Protein AF-A0A2Z5BLQ4-F1 (afdb_monomer_lite)

Radius of gyration: 24.86 Å; chains: 1; bounding box: 67×36×62 Å

Sequence (175 aa):
MSEFIASNGVPVIPDRHGGYQFVREPFQFGNLTGITADAAEALRQFFQKEEDDRLGRWRWPANPDYVVYALGAERDGWRVVNEATGNHHFYAFRTHAMVGSSQYAAAARAFFGAHPEPKPWHSAKPGEGWLLTIDGEERVAVRGAVEDFVHEKGVTPWSSPTITSGRRIWPEVAS

Foldseek 3Di:
DDWDQDPVRFIFDQDPDPQWGWGDGPDDDDDTPTDGPVRVVVVVVVVVVVVCVVQCWDAQPVDRQWIKHQPPPVAAWIWIARNVVRDIDIDNDLVVLVPDPDPNSVSSVSVCVVPPDQAPCNPPDAQWWKFWQFQNDTWIWGHHPPQWTQTPVGIDHVPDPRTDHMDTPPVPPDD

Structure (mmCIF, N/CA/C/O backbone):
data_AF-A0A2Z5BLQ4-F1
#
_entry.id   AF-A0A2Z5BLQ4-F1
#
loop_
_atom_site.group_PDB
_atom_site.id
_atom_site.type_symbol
_atom_site.label_atom_id
_atom_site.label_alt_id
_atom_site.label_comp_id
_atom_site.label_asym_id
_atom_site.label_entity_id
_atom_site.label_seq_id
_atom_site.pdbx_PDB_ins_code
_atom_site.Cartn_x
_atom_site.Cartn_y
_atom_site.Cartn_z
_atom_site.occupancy
_atom_site.B_iso_or_equiv
_atom_site.auth_seq_id
_atom_site.auth_comp_id
_atom_site.auth_asym_id
_atom_site.auth_atom_id
_atom_site.pdbx_PDB_model_num
ATOM 1 N N . MET A 1 1 ? -19.801 0.060 29.292 1.00 53.50 1 MET A N 1
ATOM 2 C CA . MET A 1 1 ? -19.416 1.052 28.268 1.00 53.50 1 MET A CA 1
ATOM 3 C C . MET A 1 1 ? -19.742 2.402 28.878 1.00 53.50 1 MET A C 1
ATOM 5 O O . MET A 1 1 ? -20.878 2.574 29.298 1.00 53.50 1 MET A O 1
ATOM 9 N N . SER A 1 2 ? -18.735 3.238 29.103 1.00 55.53 2 SER A N 1
ATOM 10 C CA . SER A 1 2 ? -18.850 4.503 29.836 1.00 55.53 2 SER A CA 1
ATOM 11 C C . SER A 1 2 ? -19.423 5.610 28.953 1.00 55.53 2 SER A C 1
ATOM 13 O O . SER A 1 2 ? -19.229 5.590 27.740 1.00 55.53 2 SER A O 1
ATOM 15 N N . GLU A 1 3 ? -20.108 6.566 29.573 1.00 70.06 3 GLU A N 1
ATOM 16 C CA . GLU A 1 3 ? -20.463 7.848 28.962 1.00 70.06 3 GLU A CA 1
ATOM 17 C C . GLU A 1 3 ? -19.193 8.526 28.413 1.00 70.06 3 GLU A C 1
ATOM 19 O O . GLU A 1 3 ? -18.163 8.562 29.092 1.00 70.06 3 GLU A O 1
ATOM 24 N N . PHE A 1 4 ? -19.238 8.993 27.164 1.00 80.12 4 PHE A N 1
ATOM 25 C CA . PHE A 1 4 ? -18.121 9.663 26.491 1.00 80.12 4 PHE A CA 1
ATOM 26 C C . PHE A 1 4 ? -18.557 11.065 26.084 1.00 80.12 4 PHE A C 1
ATOM 28 O O . PHE A 1 4 ? -19.591 11.216 25.446 1.00 80.12 4 PHE A O 1
ATOM 35 N N . ILE A 1 5 ? -17.775 12.088 26.418 1.00 80.50 5 ILE A N 1
ATOM 36 C CA . ILE A 1 5 ? -18.007 13.452 25.934 1.00 80.50 5 ILE A CA 1
ATOM 37 C C . ILE A 1 5 ? -16.995 13.711 24.822 1.00 80.50 5 ILE A C 1
ATOM 39 O O . ILE A 1 5 ? -15.786 13.678 25.060 1.00 80.50 5 ILE A O 1
ATOM 43 N N . ALA A 1 6 ? -17.488 13.941 23.607 1.00 78.31 6 ALA A N 1
ATOM 44 C CA . ALA A 1 6 ? -16.650 14.297 22.471 1.00 78.31 6 ALA A CA 1
ATOM 45 C C . ALA A 1 6 ? -15.967 15.658 22.698 1.00 78.31 6 ALA A C 1
ATOM 47 O O . ALA A 1 6 ? -16.428 16.484 23.485 1.00 78.31 6 ALA A O 1
ATOM 48 N N . SER A 1 7 ? -14.869 15.925 21.987 1.00 82.62 7 SER A N 1
ATOM 49 C CA . SER A 1 7 ? -14.080 17.162 22.139 1.00 82.62 7 SER A CA 1
ATOM 50 C C . SER A 1 7 ? -14.866 18.447 21.847 1.00 82.62 7 SER A C 1
ATOM 52 O O . SER A 1 7 ? -14.497 19.514 22.328 1.00 82.62 7 SER A O 1
ATOM 54 N N . ASN A 1 8 ? -15.967 18.351 21.100 1.00 79.31 8 ASN A N 1
ATOM 55 C CA . ASN A 1 8 ? -16.914 19.438 20.846 1.00 79.31 8 ASN A CA 1
ATOM 56 C C . ASN A 1 8 ? -18.001 19.579 21.936 1.00 79.31 8 ASN A C 1
ATOM 58 O O . ASN A 1 8 ? -18.959 20.323 21.746 1.00 79.31 8 ASN A O 1
ATOM 62 N N . GLY A 1 9 ? -17.878 18.864 23.059 1.00 76.81 9 GLY A N 1
ATOM 63 C CA . GLY A 1 9 ? -18.805 18.918 24.191 1.00 76.81 9 GLY A CA 1
ATOM 64 C C . GLY A 1 9 ? -20.074 18.077 24.028 1.00 76.81 9 GLY A C 1
ATOM 65 O O . GLY A 1 9 ? -20.939 18.129 24.900 1.00 76.81 9 GLY A O 1
ATOM 66 N N . VAL A 1 10 ? -20.206 17.302 22.944 1.00 74.94 10 VAL A N 1
ATOM 67 C CA . VAL A 1 10 ? -21.389 16.464 22.699 1.00 74.94 10 VAL A CA 1
ATOM 68 C C . VAL A 1 10 ? -21.280 15.150 23.484 1.00 74.94 10 VAL A C 1
ATOM 70 O O . VAL A 1 10 ? -20.323 14.397 23.273 1.00 74.94 10 VAL A O 1
ATOM 73 N N . PRO A 1 11 ? -22.239 14.832 24.373 1.00 70.81 11 PRO A N 1
ATOM 74 C CA . PRO A 1 11 ? -22.256 13.559 25.075 1.00 70.81 11 PRO A CA 1
ATOM 75 C C . PRO A 1 11 ? -22.740 12.431 24.150 1.00 70.81 11 PRO A C 1
ATOM 77 O O . PRO A 1 11 ? -23.795 12.501 23.519 1.00 70.81 11 PRO A O 1
ATOM 80 N N . VAL A 1 12 ? -21.969 11.352 24.107 1.00 71.44 12 VAL A N 1
ATOM 81 C CA . VAL A 1 12 ? -22.297 10.090 23.450 1.00 71.44 12 VAL A CA 1
ATOM 82 C C . VAL A 1 12 ? -22.701 9.103 24.536 1.00 71.44 12 VAL A C 1
ATOM 84 O O . VAL A 1 12 ? -21.868 8.596 25.294 1.00 71.44 12 VAL A O 1
ATOM 87 N N . ILE A 1 13 ? -24.005 8.848 24.616 1.00 69.25 13 ILE A N 1
ATOM 88 C CA . ILE A 1 13 ? -24.597 7.930 25.585 1.00 69.25 13 ILE A CA 1
ATOM 89 C C . ILE A 1 13 ? -25.011 6.675 24.817 1.00 69.25 13 ILE A C 1
ATOM 91 O O . ILE A 1 13 ? -25.955 6.732 24.028 1.00 69.25 13 ILE A O 1
ATOM 95 N N . PRO A 1 14 ? -24.326 5.535 25.007 1.00 63.44 14 PRO A N 1
ATOM 96 C CA . PRO A 1 14 ? -24.717 4.299 24.353 1.00 63.44 14 PRO A CA 1
ATOM 97 C C . PRO A 1 14 ? -26.015 3.782 24.981 1.00 63.44 14 PRO A C 1
ATOM 99 O O . PRO A 1 14 ? -25.986 3.058 25.974 1.00 63.44 14 PRO A O 1
ATOM 102 N N . ASP A 1 15 ? -27.156 4.145 24.403 1.00 64.19 15 ASP A N 1
ATOM 103 C CA . ASP A 1 15 ? -28.439 3.533 24.736 1.00 64.19 15 ASP A CA 1
ATOM 104 C C . ASP A 1 15 ? -28.655 2.298 23.851 1.00 64.19 15 ASP A C 1
ATOM 106 O O . ASP A 1 15 ? -28.540 2.360 22.628 1.00 64.19 15 ASP A O 1
ATOM 110 N N . ARG A 1 16 ? -28.904 1.144 24.475 1.00 57.66 16 ARG A N 1
ATOM 111 C CA . ARG A 1 16 ? -29.142 -0.129 23.786 1.00 57.66 16 ARG A 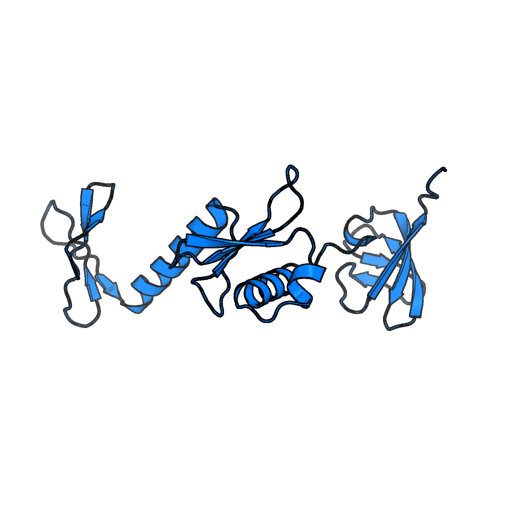CA 1
ATOM 112 C C . ARG A 1 16 ? -30.639 -0.398 23.734 1.00 57.66 16 ARG A C 1
ATOM 114 O O . ARG A 1 16 ? -31.124 -1.337 24.361 1.00 57.66 16 ARG A O 1
ATOM 121 N N . HIS A 1 17 ? -31.357 0.368 22.924 1.00 56.59 17 HIS A N 1
ATOM 122 C CA . HIS A 1 17 ? -32.723 0.024 22.542 1.00 56.59 17 HIS A CA 1
ATOM 123 C C . HIS A 1 17 ? -32.775 -0.378 21.063 1.00 56.59 17 HIS A C 1
ATOM 125 O O . HIS A 1 17 ? -32.542 0.424 20.166 1.00 56.59 17 HIS A O 1
ATOM 131 N N . GLY A 1 18 ? -33.057 -1.661 20.804 1.00 56.62 18 GLY A N 1
ATOM 132 C CA . GLY A 1 18 ? -33.417 -2.153 19.467 1.00 56.62 18 GLY A CA 1
ATOM 133 C C . GLY A 1 18 ? -32.310 -2.173 18.402 1.00 56.62 18 GLY A C 1
ATOM 134 O O . GLY A 1 18 ? -32.637 -2.275 17.228 1.00 56.62 18 GLY A O 1
ATOM 135 N N . GLY A 1 19 ? -31.025 -2.088 18.772 1.00 59.72 19 GLY A N 1
ATOM 136 C CA . GLY A 1 19 ? -29.900 -2.147 17.817 1.00 59.72 19 GLY A CA 1
ATOM 137 C C . GLY A 1 19 ? -29.434 -0.793 17.264 1.00 59.72 19 GLY A C 1
ATOM 138 O O . GLY A 1 19 ? -28.572 -0.756 16.384 1.00 59.72 19 GLY A O 1
ATOM 139 N N . TYR A 1 20 ? -29.961 0.309 17.798 1.00 54.06 20 TYR A N 1
ATOM 140 C CA . TYR A 1 20 ? -29.550 1.671 17.460 1.00 54.06 20 TYR A CA 1
ATOM 141 C C . TYR A 1 20 ? -28.583 2.230 18.503 1.00 54.06 20 TYR A C 1
ATOM 143 O O . TYR A 1 20 ? -28.653 1.867 19.676 1.00 54.06 20 TYR A O 1
ATOM 151 N N . GLN A 1 21 ? -27.685 3.115 18.072 1.00 61.78 21 GLN A N 1
ATOM 152 C CA . GLN A 1 21 ? -26.933 4.002 18.958 1.00 61.78 21 GLN A CA 1
ATOM 153 C C . GLN A 1 21 ? -27.476 5.418 18.788 1.00 61.78 21 GLN A C 1
ATOM 155 O O . GLN A 1 21 ? -27.675 5.880 17.662 1.00 61.78 21 GLN A O 1
ATOM 160 N N . PHE A 1 22 ? -27.717 6.096 19.905 1.00 62.38 22 PHE A N 1
ATOM 161 C CA . PHE A 1 22 ? -28.269 7.443 19.924 1.00 62.38 22 PHE A CA 1
ATOM 162 C C . PHE A 1 22 ? -27.204 8.440 20.372 1.00 62.38 22 PHE A C 1
ATOM 164 O O . PHE A 1 22 ? -26.504 8.221 21.359 1.00 62.38 22 PHE A O 1
ATOM 171 N N . VAL A 1 23 ? -27.106 9.560 19.660 1.00 60.78 23 VAL A N 1
ATOM 172 C CA . VAL A 1 23 ? -26.379 10.742 20.131 1.00 60.78 23 VAL A CA 1
ATOM 173 C C . VAL A 1 23 ? -27.422 11.710 20.666 1.00 60.78 23 VAL A C 1
ATOM 175 O O . VAL A 1 23 ? -28.374 12.049 19.963 1.00 60.78 23 VAL A O 1
ATOM 178 N N . ARG A 1 24 ? -27.286 12.112 21.931 1.00 59.47 24 ARG A N 1
ATOM 179 C CA . ARG A 1 24 ? -28.234 13.024 22.570 1.00 59.47 24 ARG A CA 1
ATOM 180 C C . ARG A 1 24 ? -27.640 14.423 22.570 1.00 59.47 24 ARG A C 1
ATOM 182 O O . ARG A 1 24 ? -26.706 14.696 23.317 1.00 59.47 24 ARG A O 1
ATOM 189 N N . GLU A 1 25 ? -28.192 15.316 21.758 1.00 57.41 25 GLU A N 1
ATOM 190 C CA . GLU A 1 25 ? -27.831 16.728 21.849 1.00 57.41 25 GLU A CA 1
ATOM 191 C C . GLU A 1 25 ? -28.412 17.344 23.139 1.00 57.41 25 GLU A C 1
ATOM 193 O O . GLU A 1 25 ? -29.555 17.054 23.508 1.00 57.41 25 GLU A O 1
ATOM 198 N N . PRO A 1 26 ? -27.638 18.171 23.866 1.00 54.69 26 PRO A N 1
ATOM 199 C CA . PRO A 1 26 ? -28.039 18.679 25.177 1.00 54.69 26 PRO A CA 1
ATOM 200 C C . PRO A 1 26 ? -29.129 19.762 25.138 1.00 54.69 26 PRO A C 1
ATOM 202 O O . PRO A 1 26 ? -29.639 20.130 26.195 1.00 54.69 26 PRO A O 1
ATOM 205 N N . PHE A 1 27 ? -29.531 20.262 23.965 1.00 50.81 27 PHE A N 1
ATOM 206 C CA . PHE A 1 27 ? -30.506 21.347 23.866 1.00 50.81 27 PHE A CA 1
ATOM 207 C C . PHE A 1 27 ? -31.663 21.021 22.917 1.00 50.81 27 PHE A C 1
ATOM 209 O O . PHE A 1 27 ? -31.471 20.776 21.737 1.00 50.81 27 PHE A O 1
ATOM 216 N N . GLN A 1 28 ? -32.869 21.138 23.477 1.00 50.31 28 GLN A N 1
ATOM 217 C CA . GLN A 1 28 ? -34.187 21.137 22.837 1.00 50.31 28 GLN A CA 1
ATOM 218 C C . GLN A 1 28 ? -34.759 19.781 22.390 1.00 50.31 28 GLN A C 1
ATOM 220 O O . GLN A 1 28 ? -34.178 18.992 21.659 1.00 50.31 28 GLN A O 1
ATOM 225 N N . PHE A 1 29 ? -35.971 19.546 22.890 1.00 50.50 29 PHE A N 1
ATOM 226 C CA . PHE A 1 29 ? -36.942 18.537 22.492 1.00 50.50 29 PHE A CA 1
ATOM 227 C C . PHE A 1 29 ? -36.788 18.016 21.047 1.00 50.50 29 PHE A C 1
ATOM 229 O O . PHE A 1 29 ? -37.087 18.727 20.094 1.00 50.50 29 PHE A O 1
ATOM 236 N N . GLY A 1 30 ? -36.483 16.721 20.907 1.00 51.66 30 GLY A N 1
ATOM 237 C CA . GLY A 1 30 ? -37.251 15.877 19.983 1.00 51.66 30 GLY A CA 1
ATOM 238 C C . GLY A 1 30 ? -36.527 15.135 18.861 1.00 51.66 30 GLY A C 1
ATOM 239 O O . GLY A 1 30 ? -37.138 14.219 18.321 1.00 51.66 30 GLY A O 1
ATOM 240 N N . ASN A 1 31 ? -35.266 15.422 18.533 1.00 52.69 31 ASN A N 1
ATOM 241 C CA . ASN A 1 31 ? -34.601 14.728 17.423 1.00 52.69 31 ASN A CA 1
ATOM 242 C C . ASN A 1 31 ? -33.537 13.751 17.931 1.00 52.69 31 ASN A C 1
ATOM 244 O O . ASN A 1 31 ? -32.374 14.095 18.114 1.00 52.69 31 ASN A O 1
ATOM 248 N N . LEU A 1 32 ? -33.955 12.507 18.170 1.00 56.38 32 LEU A N 1
ATOM 249 C CA . LEU A 1 32 ? -33.030 11.385 18.299 1.00 56.38 32 LEU A CA 1
ATOM 250 C C . LEU A 1 32 ? -32.526 11.019 16.900 1.00 56.38 32 LEU A C 1
ATOM 252 O O . LEU A 1 32 ? -33.231 10.362 16.136 1.00 56.38 32 LEU A O 1
ATOM 256 N N . THR A 1 33 ? -31.302 11.419 16.566 1.00 63.53 33 THR A N 1
ATOM 257 C CA . THR A 1 33 ? -30.617 10.878 15.388 1.00 63.53 33 THR A CA 1
ATOM 258 C C . THR A 1 33 ? -30.045 9.517 15.768 1.00 63.53 33 THR A C 1
ATOM 260 O O . THR A 1 33 ? -29.007 9.418 16.423 1.00 63.53 33 THR A O 1
ATOM 263 N N . GLY A 1 34 ? -30.779 8.459 15.426 1.00 66.69 34 GLY A N 1
ATOM 264 C CA . GLY A 1 34 ? -30.325 7.084 15.589 1.00 66.69 34 GLY A CA 1
ATOM 265 C C . GLY A 1 34 ? -29.476 6.655 14.398 1.00 66.69 34 GLY A C 1
ATOM 266 O O . GLY A 1 34 ? -29.875 6.840 13.250 1.00 66.69 34 GLY A O 1
ATOM 267 N N . ILE A 1 35 ? -28.330 6.042 14.668 1.00 76.50 35 ILE A N 1
ATOM 268 C CA . ILE A 1 35 ? -27.569 5.296 13.662 1.00 76.50 35 ILE A CA 1
ATOM 269 C C . ILE A 1 35 ? -27.682 3.804 13.966 1.00 76.50 35 ILE A C 1
ATOM 271 O O . ILE A 1 35 ? -27.739 3.394 15.129 1.00 76.50 35 ILE A O 1
ATOM 275 N N . THR A 1 36 ? -27.751 2.978 12.924 1.00 79.50 36 THR A N 1
ATOM 276 C CA . THR A 1 36 ? -27.709 1.521 13.093 1.00 79.50 36 THR A CA 1
ATOM 277 C C . THR A 1 36 ? -26.320 1.090 13.564 1.00 79.50 36 THR A C 1
ATOM 279 O O . THR A 1 36 ? -25.334 1.803 13.362 1.00 79.50 36 THR A O 1
ATOM 282 N N . ALA A 1 37 ? -26.221 -0.095 14.168 1.00 78.81 37 ALA A N 1
ATOM 283 C CA . ALA A 1 37 ? -24.930 -0.678 14.531 1.00 78.81 37 ALA A CA 1
ATOM 284 C C . ALA A 1 37 ? -23.970 -0.786 13.327 1.00 78.81 37 ALA A C 1
ATOM 286 O O . ALA A 1 37 ? -22.799 -0.437 13.456 1.00 78.81 37 ALA A O 1
ATOM 287 N N . ASP A 1 38 ? -24.479 -1.178 12.155 1.00 78.19 38 ASP A N 1
ATOM 288 C CA . ASP A 1 38 ? -23.680 -1.295 10.928 1.00 78.19 38 ASP A CA 1
ATOM 289 C C . ASP A 1 38 ? -23.175 0.068 10.439 1.00 78.19 38 ASP A C 1
ATOM 291 O O . ASP A 1 38 ? -22.016 0.202 10.053 1.00 78.19 38 ASP A O 1
ATOM 295 N N . ALA A 1 39 ? -24.016 1.107 10.507 1.00 79.50 39 ALA A N 1
ATOM 296 C CA . ALA A 1 39 ? -23.609 2.466 10.159 1.00 79.50 39 ALA A CA 1
ATOM 297 C C . ALA A 1 39 ? -22.560 3.008 11.141 1.00 79.50 39 ALA A C 1
ATOM 299 O O . ALA A 1 39 ? -21.597 3.648 10.724 1.00 79.50 39 ALA A O 1
ATOM 300 N N . ALA A 1 40 ? -22.709 2.722 12.438 1.00 84.06 40 ALA A N 1
ATOM 301 C CA . ALA A 1 40 ? -21.718 3.090 13.445 1.00 84.06 40 ALA A CA 1
ATOM 302 C C . ALA A 1 40 ? -20.366 2.404 13.190 1.00 84.06 40 ALA A C 1
ATOM 304 O O . ALA A 1 40 ? -19.320 3.037 13.329 1.00 84.06 40 ALA A O 1
ATOM 305 N N . GLU A 1 41 ? -20.374 1.133 12.789 1.00 85.25 41 GLU A N 1
ATOM 306 C CA . GLU A 1 41 ? -19.155 0.395 12.455 1.00 85.25 41 GLU A CA 1
ATOM 307 C C . GLU A 1 41 ? -18.498 0.918 11.170 1.00 85.25 41 GLU A C 1
ATOM 309 O O . GLU A 1 41 ? -17.291 1.160 11.151 1.00 85.25 41 GLU A O 1
ATOM 314 N N . ALA A 1 42 ? -19.287 1.205 10.132 1.00 83.00 42 ALA A N 1
ATOM 315 C CA . ALA A 1 42 ? -18.791 1.833 8.909 1.00 83.00 42 ALA A CA 1
ATOM 316 C C . ALA A 1 42 ? -18.142 3.202 9.186 1.00 83.00 42 ALA A C 1
ATOM 318 O O . ALA A 1 42 ? -17.067 3.495 8.662 1.00 83.00 42 ALA A O 1
ATOM 319 N N . LEU A 1 43 ? -18.748 4.021 10.054 1.00 87.69 43 LEU A N 1
ATOM 320 C CA . LEU A 1 43 ? -18.181 5.308 10.464 1.00 87.69 43 LEU A CA 1
ATOM 321 C C . LEU A 1 43 ? -16.858 5.142 11.220 1.00 87.69 43 LEU A C 1
ATOM 323 O O . LEU A 1 43 ? -15.918 5.891 10.966 1.00 87.69 43 LEU A O 1
ATOM 327 N N . ARG A 1 44 ? -16.736 4.148 12.109 1.00 89.44 44 ARG A N 1
ATOM 328 C CA . ARG A 1 44 ? -15.461 3.864 12.796 1.00 89.44 44 ARG A CA 1
ATOM 329 C C . ARG A 1 44 ? -14.355 3.507 11.814 1.00 89.44 44 ARG A C 1
ATOM 331 O O . ARG A 1 44 ? -13.258 4.044 11.929 1.00 89.44 44 ARG A O 1
ATOM 338 N N . GLN A 1 45 ? -14.647 2.640 10.847 1.00 88.88 45 GLN A N 1
ATOM 339 C CA . GLN A 1 45 ? -13.685 2.256 9.813 1.00 88.88 45 GLN A CA 1
ATOM 340 C C . GLN A 1 45 ? -13.300 3.449 8.934 1.00 88.88 45 GLN A C 1
ATOM 342 O O . GLN A 1 45 ? -12.125 3.621 8.614 1.00 88.88 45 GLN A O 1
ATOM 347 N N . PHE A 1 46 ? -14.267 4.307 8.596 1.00 91.00 46 PHE A N 1
ATOM 348 C CA . PHE A 1 46 ? -14.022 5.537 7.847 1.00 91.00 46 PHE A CA 1
ATOM 349 C C . PHE A 1 46 ? -13.080 6.486 8.599 1.00 91.00 46 PHE A C 1
ATOM 351 O O . PHE A 1 46 ? -12.047 6.870 8.056 1.00 91.00 46 PHE A O 1
ATOM 358 N N . PHE A 1 47 ? -13.376 6.805 9.862 1.00 92.44 47 PHE A N 1
ATOM 359 C CA . PHE A 1 47 ? -12.528 7.696 10.660 1.00 92.44 47 PHE A CA 1
ATOM 360 C C . PHE A 1 47 ? -11.154 7.092 10.956 1.00 92.44 47 PHE A C 1
ATOM 362 O O . PHE A 1 47 ? -10.161 7.814 10.993 1.00 92.44 47 PHE A O 1
ATOM 369 N N . GLN A 1 48 ? -11.068 5.770 11.126 1.00 92.50 48 GLN A N 1
ATOM 370 C CA . GLN A 1 48 ? -9.780 5.097 11.262 1.00 92.50 48 GLN A CA 1
ATOM 371 C C . GLN A 1 48 ? -8.947 5.228 9.986 1.00 92.50 48 GLN A C 1
ATOM 373 O O . GLN A 1 48 ? -7.764 5.546 10.075 1.00 92.50 48 GLN A O 1
ATOM 378 N N . LYS A 1 49 ? -9.558 5.048 8.809 1.00 91.81 49 LYS A N 1
ATOM 379 C CA . LYS A 1 49 ? -8.882 5.267 7.529 1.00 91.81 49 LYS A CA 1
ATOM 380 C C . LYS A 1 49 ? -8.428 6.720 7.363 1.00 91.81 49 LYS A C 1
ATOM 382 O O . LYS A 1 49 ? -7.297 6.940 6.947 1.00 91.81 49 LYS A O 1
ATOM 387 N N . GLU A 1 50 ? -9.280 7.689 7.689 1.00 93.88 50 GLU A N 1
ATOM 388 C CA . GLU A 1 50 ? -8.939 9.115 7.602 1.00 93.88 50 GLU A CA 1
ATOM 389 C C . GLU A 1 50 ? -7.728 9.455 8.482 1.00 93.88 50 GLU A C 1
ATOM 391 O O . GLU A 1 50 ? -6.797 10.125 8.039 1.00 93.88 50 GLU A O 1
ATOM 396 N N . GLU A 1 51 ? -7.697 8.931 9.707 1.00 94.19 51 GLU A N 1
ATOM 397 C CA . GLU A 1 51 ? -6.575 9.116 10.625 1.00 94.19 51 GLU A CA 1
ATOM 398 C C . GLU A 1 51 ? -5.305 8.393 10.153 1.00 94.19 51 GLU A C 1
ATOM 400 O O . GLU A 1 51 ? -4.202 8.934 10.263 1.00 94.19 51 GLU A O 1
ATOM 405 N N . ASP A 1 52 ? -5.444 7.181 9.611 1.00 94.94 52 ASP A N 1
ATOM 406 C CA . ASP A 1 52 ? -4.329 6.427 9.040 1.00 94.94 52 ASP A CA 1
ATOM 407 C C . ASP A 1 52 ? -3.698 7.196 7.858 1.00 94.94 52 ASP A C 1
ATOM 409 O O . ASP A 1 52 ? -2.477 7.376 7.825 1.00 94.94 52 ASP A O 1
ATOM 413 N N . ASP A 1 53 ? -4.527 7.742 6.961 1.00 91.00 53 ASP A N 1
ATOM 414 C CA . ASP A 1 53 ? -4.099 8.586 5.840 1.00 91.00 53 ASP A CA 1
ATOM 415 C C . ASP A 1 53 ? -3.441 9.887 6.345 1.00 91.00 53 ASP A C 1
ATOM 417 O O . ASP A 1 53 ? -2.354 10.251 5.887 1.00 91.00 53 ASP A O 1
ATOM 421 N N . ARG A 1 54 ? -4.040 10.563 7.341 1.00 93.69 54 ARG A N 1
ATOM 422 C CA . ARG A 1 54 ? -3.504 11.798 7.950 1.00 93.69 54 ARG A CA 1
ATOM 423 C C . ARG A 1 54 ? -2.122 11.590 8.566 1.00 93.69 54 ARG A C 1
ATOM 425 O O . ARG A 1 54 ? -1.273 12.478 8.498 1.00 93.69 54 ARG A O 1
ATOM 432 N N . LEU A 1 55 ? -1.896 10.437 9.191 1.00 92.25 55 LEU A N 1
ATOM 433 C CA . LEU A 1 55 ? -0.619 10.074 9.806 1.00 92.25 55 LEU A CA 1
ATOM 434 C C . LEU A 1 55 ? 0.384 9.474 8.811 1.00 92.25 55 LEU A C 1
ATOM 436 O O . LEU A 1 55 ? 1.525 9.210 9.198 1.00 92.25 55 LEU A O 1
ATOM 440 N N . GLY A 1 56 ? -0.022 9.231 7.560 1.00 91.38 56 GLY A N 1
ATOM 441 C CA . GLY A 1 56 ? 0.805 8.560 6.558 1.00 91.38 56 GLY A CA 1
ATOM 442 C C . GLY A 1 56 ? 1.174 7.128 6.954 1.00 91.38 56 GLY A C 1
ATOM 443 O O . GLY A 1 56 ? 2.258 6.649 6.607 1.00 91.38 56 GLY A O 1
ATOM 444 N N . ARG A 1 57 ? 0.312 6.452 7.722 1.00 94.38 57 ARG A N 1
ATOM 445 C CA . ARG A 1 57 ? 0.522 5.066 8.149 1.00 94.38 57 ARG A CA 1
ATOM 446 C C . ARG A 1 57 ? -0.379 4.129 7.372 1.00 94.38 57 ARG A C 1
ATOM 448 O O . ARG A 1 57 ? -1.515 4.445 7.046 1.00 94.38 57 ARG A O 1
ATOM 455 N N . TRP A 1 58 ? 0.114 2.926 7.147 1.00 96.12 58 TRP A N 1
ATOM 456 C CA . TRP A 1 58 ? -0.668 1.849 6.572 1.00 96.12 58 TRP A CA 1
ATOM 457 C C . TRP A 1 58 ? -1.006 0.816 7.641 1.00 96.12 58 TRP A C 1
ATOM 459 O O . TRP A 1 58 ? -0.111 0.283 8.296 1.00 96.12 58 TRP A O 1
ATOM 469 N N . ARG A 1 59 ? -2.291 0.513 7.814 1.00 96.88 59 ARG A N 1
ATOM 470 C CA . ARG A 1 59 ? -2.772 -0.492 8.765 1.00 96.88 59 ARG A CA 1
ATOM 471 C C . ARG A 1 59 ? -2.908 -1.848 8.098 1.00 96.88 59 ARG A C 1
ATOM 473 O O . ARG A 1 59 ? -3.512 -1.954 7.033 1.00 96.88 59 ARG A O 1
ATOM 480 N N . TRP A 1 60 ? -2.370 -2.890 8.730 1.00 96.75 60 TRP A N 1
ATOM 481 C CA . TRP A 1 60 ? -2.424 -4.235 8.170 1.00 96.75 60 TRP A CA 1
ATOM 482 C C . TRP A 1 60 ? -3.840 -4.829 8.299 1.00 96.75 60 TRP A C 1
ATOM 484 O O . TRP A 1 60 ? -4.281 -5.086 9.419 1.00 96.75 60 TRP A O 1
ATOM 494 N N . PRO A 1 61 ? -4.558 -5.128 7.192 1.00 94.38 61 PRO A N 1
ATOM 495 C CA . PRO A 1 61 ? -5.960 -5.550 7.286 1.00 94.38 61 PRO A CA 1
ATOM 496 C C . PRO A 1 61 ? -6.185 -6.878 8.019 1.00 94.38 61 PRO A C 1
ATOM 498 O O . PRO A 1 61 ? -7.234 -7.074 8.621 1.00 94.38 61 PRO A O 1
ATOM 501 N N . ALA A 1 62 ? -5.212 -7.797 7.980 1.00 95.38 62 ALA A N 1
ATOM 502 C CA . ALA A 1 62 ? -5.335 -9.097 8.644 1.00 95.38 62 ALA A CA 1
ATOM 503 C C . ALA A 1 62 ? -5.018 -9.042 10.149 1.00 95.38 62 ALA A C 1
ATOM 505 O O . ALA A 1 62 ? -5.411 -9.944 10.884 1.00 95.38 62 ALA A O 1
ATOM 506 N N . ASN A 1 63 ? -4.303 -8.007 10.605 1.00 96.06 63 ASN A N 1
ATOM 507 C CA . ASN A 1 63 ? -4.052 -7.760 12.021 1.00 96.06 63 ASN A CA 1
ATOM 508 C C . ASN A 1 63 ? -3.919 -6.244 12.271 1.00 96.06 63 ASN A C 1
ATOM 510 O O . ASN A 1 63 ? -2.810 -5.704 12.182 1.00 96.06 63 ASN A O 1
ATOM 514 N N . PRO A 1 64 ? -5.043 -5.566 12.579 1.00 94.56 64 PRO A N 1
ATOM 515 C CA . PRO A 1 64 ? -5.104 -4.114 12.724 1.00 94.56 64 PRO A CA 1
ATOM 516 C C . PRO A 1 64 ? -4.216 -3.529 13.822 1.00 94.56 64 PRO A C 1
ATOM 518 O O . PRO A 1 64 ? -3.963 -2.328 13.778 1.00 94.56 64 PRO A O 1
ATOM 521 N N . ASP A 1 65 ? -3.717 -4.336 14.764 1.00 96.81 65 ASP A N 1
ATOM 522 C CA . ASP A 1 65 ? -2.779 -3.876 15.796 1.00 96.81 65 ASP A CA 1
ATOM 523 C C . ASP A 1 65 ? -1.430 -3.464 15.199 1.00 96.81 65 ASP A C 1
ATOM 525 O O . ASP A 1 65 ? -0.674 -2.733 15.833 1.00 96.81 65 ASP A O 1
ATOM 529 N N . TYR A 1 66 ? -1.108 -3.927 13.989 1.00 97.56 66 TYR A N 1
ATOM 530 C CA . TYR A 1 66 ? 0.143 -3.614 13.314 1.00 97.56 66 TYR A CA 1
ATOM 531 C C . TYR A 1 66 ? -0.058 -2.541 12.248 1.00 97.56 66 TYR A C 1
ATOM 533 O O . TYR A 1 66 ? -0.797 -2.717 11.275 1.00 97.56 66 TYR A O 1
ATOM 541 N N . VAL A 1 67 ? 0.687 -1.450 12.395 1.00 97.50 67 VAL A N 1
ATOM 542 C CA . VAL A 1 67 ? 0.742 -0.351 11.429 1.00 97.50 67 VAL A CA 1
ATOM 543 C C . VAL A 1 67 ? 2.162 -0.163 10.912 1.00 97.50 67 VAL A C 1
ATOM 545 O O . VAL A 1 67 ? 3.139 -0.431 11.613 1.00 97.50 67 VAL A O 1
ATOM 548 N N . VAL A 1 68 ? 2.288 0.297 9.673 1.00 96.38 68 VAL A N 1
ATOM 549 C CA . VAL A 1 68 ? 3.563 0.536 9.001 1.00 96.38 68 VAL A CA 1
ATOM 550 C C . VAL A 1 68 ? 3.674 2.007 8.635 1.00 96.38 68 VAL A C 1
ATOM 552 O O . VAL A 1 68 ? 2.813 2.549 7.951 1.00 96.38 68 VAL A O 1
ATOM 555 N N . TYR A 1 69 ? 4.760 2.635 9.068 1.00 94.56 69 TYR A N 1
ATOM 556 C CA . TYR A 1 69 ? 5.161 3.970 8.650 1.00 94.56 69 TYR A CA 1
ATOM 557 C C . TYR A 1 69 ? 6.293 3.842 7.635 1.00 94.56 69 TYR A C 1
ATOM 559 O O . TYR A 1 69 ? 7.347 3.278 7.953 1.00 94.56 69 TYR A O 1
ATOM 567 N N . ALA A 1 70 ? 6.087 4.376 6.431 1.00 89.50 70 ALA A N 1
ATOM 568 C CA . ALA A 1 70 ? 7.182 4.636 5.509 1.00 89.50 70 ALA A CA 1
ATOM 569 C C . ALA A 1 70 ? 7.950 5.850 6.037 1.00 89.50 70 ALA A C 1
ATOM 571 O O . ALA A 1 70 ? 7.396 6.941 6.174 1.00 89.50 70 ALA A O 1
ATOM 572 N N . LEU A 1 71 ? 9.209 5.645 6.407 1.00 81.75 71 LEU A N 1
ATOM 573 C CA . LEU A 1 71 ? 10.063 6.737 6.839 1.00 81.75 71 LEU A CA 1
ATOM 574 C C . LEU A 1 71 ? 10.514 7.421 5.543 1.00 81.75 71 LEU A C 1
ATOM 576 O O . LEU A 1 71 ? 11.084 6.782 4.666 1.00 81.75 71 LEU A O 1
ATOM 580 N N . GLY A 1 72 ? 10.066 8.663 5.348 1.00 69.88 72 GLY A N 1
ATOM 581 C CA . GLY A 1 72 ? 10.262 9.404 4.101 1.00 69.88 72 GLY A CA 1
ATOM 582 C C . GLY A 1 72 ? 11.733 9.725 3.811 1.00 69.88 72 GLY A C 1
ATOM 583 O O . GLY A 1 72 ? 12.640 9.187 4.434 1.00 69.88 72 GLY A O 1
ATOM 584 N N . ALA A 1 73 ? 11.967 10.670 2.897 1.00 59.19 73 ALA A N 1
ATOM 585 C CA . ALA A 1 73 ? 13.278 10.969 2.301 1.00 59.19 73 ALA A CA 1
ATOM 586 C C . ALA A 1 73 ? 14.455 11.209 3.277 1.00 59.19 73 ALA A C 1
ATOM 588 O O . ALA A 1 73 ? 15.607 11.108 2.873 1.00 59.19 73 ALA A O 1
ATOM 589 N N . GLU A 1 74 ? 14.197 11.537 4.546 1.00 59.38 74 GLU A N 1
ATOM 590 C CA . GLU A 1 74 ? 15.246 11.755 5.551 1.00 59.38 74 GLU A CA 1
ATOM 591 C C . GLU A 1 74 ? 15.813 10.459 6.150 1.00 59.38 74 GLU A C 1
ATOM 593 O O . GLU A 1 74 ? 16.912 10.467 6.709 1.00 59.38 74 GLU A O 1
ATOM 598 N N . ARG A 1 75 ? 15.068 9.349 6.085 1.00 68.44 75 ARG A N 1
ATOM 599 C CA . ARG A 1 75 ? 15.496 8.041 6.593 1.00 68.44 75 ARG A CA 1
ATOM 600 C C . ARG A 1 75 ? 14.892 6.931 5.754 1.00 68.44 75 ARG A C 1
ATOM 602 O O . ARG A 1 75 ? 13.735 6.585 5.958 1.00 68.44 75 ARG A O 1
ATOM 609 N N . ASP A 1 76 ? 15.712 6.309 4.919 1.00 81.06 76 ASP A N 1
ATOM 610 C CA . ASP A 1 76 ? 15.300 5.113 4.193 1.00 81.06 76 ASP A CA 1
ATOM 611 C C . ASP A 1 76 ? 14.875 4.005 5.169 1.00 81.06 76 ASP A C 1
ATOM 613 O O . ASP A 1 76 ? 15.609 3.629 6.091 1.00 81.06 76 ASP A O 1
ATOM 617 N N . GLY A 1 77 ? 13.665 3.485 4.970 1.00 87.75 77 GLY A N 1
ATOM 618 C CA . GLY A 1 77 ? 13.174 2.295 5.650 1.00 87.75 77 GLY A CA 1
ATOM 619 C C . GLY A 1 77 ? 11.728 2.389 6.119 1.00 87.75 77 GLY A C 1
ATOM 620 O O . GLY A 1 77 ? 10.984 3.330 5.845 1.00 87.75 77 GLY A O 1
ATOM 621 N N . TRP A 1 78 ? 11.324 1.370 6.869 1.00 92.81 78 TRP A N 1
ATOM 622 C CA . TRP A 1 78 ? 9.958 1.210 7.351 1.00 92.81 78 TRP A CA 1
ATOM 623 C C . TRP A 1 78 ? 9.952 0.891 8.833 1.00 92.81 78 TRP A C 1
ATOM 625 O O . TRP A 1 78 ? 10.720 0.052 9.314 1.00 92.81 78 TRP A O 1
ATOM 635 N N . ARG A 1 79 ? 9.056 1.544 9.568 1.00 95.19 79 ARG A N 1
ATOM 636 C CA . ARG A 1 79 ? 8.793 1.228 10.969 1.00 95.19 79 ARG A CA 1
ATOM 637 C C . ARG A 1 79 ? 7.467 0.501 11.070 1.00 95.19 79 ARG A C 1
ATOM 639 O O . ARG A 1 79 ? 6.433 1.062 10.732 1.00 95.19 79 ARG A O 1
ATOM 646 N N . VAL A 1 80 ? 7.504 -0.718 11.587 1.00 96.50 80 VAL A N 1
ATOM 647 C CA . VAL A 1 80 ? 6.305 -1.481 11.927 1.00 96.50 80 VAL A CA 1
ATOM 648 C C . VAL A 1 80 ? 6.054 -1.327 13.418 1.00 96.50 80 VAL A C 1
ATOM 650 O O . VAL A 1 80 ? 6.938 -1.636 14.215 1.00 96.50 80 VAL A O 1
ATOM 653 N N . VAL A 1 81 ? 4.876 -0.854 13.799 1.00 97.75 81 VAL A N 1
ATOM 654 C CA . VAL A 1 81 ? 4.478 -0.607 15.189 1.00 97.75 81 VAL A CA 1
ATOM 655 C C . VAL A 1 81 ? 3.318 -1.528 15.536 1.00 97.75 81 VAL A C 1
ATOM 657 O O . VAL A 1 81 ? 2.375 -1.628 14.760 1.00 97.75 81 VAL A O 1
ATOM 660 N N . ASN A 1 82 ? 3.389 -2.185 16.691 1.00 97.56 82 ASN A N 1
ATOM 661 C CA . ASN A 1 82 ? 2.236 -2.795 17.338 1.00 97.56 82 ASN A CA 1
ATOM 662 C C . ASN A 1 82 ? 1.593 -1.731 18.243 1.00 97.56 82 ASN A C 1
ATOM 664 O O . ASN A 1 82 ? 2.172 -1.366 19.267 1.00 97.56 82 ASN A O 1
ATOM 668 N N . GLU A 1 83 ? 0.430 -1.209 17.862 1.00 94.94 83 GLU A N 1
ATOM 669 C CA . GLU A 1 83 ? -0.263 -0.142 18.591 1.00 94.94 83 GLU A CA 1
ATOM 670 C C . GLU A 1 83 ? -0.818 -0.607 19.940 1.00 94.94 83 GLU A C 1
ATOM 672 O O . GLU A 1 83 ? -0.872 0.189 20.874 1.00 94.94 83 GLU A O 1
ATOM 677 N N . ALA A 1 84 ? -1.161 -1.890 20.083 1.00 94.81 84 ALA A N 1
ATOM 678 C CA . ALA A 1 84 ? -1.670 -2.434 21.339 1.00 94.81 84 ALA A CA 1
ATOM 679 C C . ALA A 1 84 ? -0.606 -2.433 22.449 1.00 94.81 84 ALA A C 1
ATOM 681 O O . ALA A 1 84 ? -0.936 -2.273 23.624 1.00 94.81 84 ALA A O 1
ATOM 682 N N . THR A 1 85 ? 0.675 -2.598 22.096 1.00 95.81 85 THR A N 1
ATOM 683 C CA . THR A 1 85 ? 1.778 -2.633 23.074 1.00 95.81 85 THR A CA 1
ATOM 684 C C . THR A 1 85 ? 2.737 -1.445 22.980 1.00 95.81 85 THR A C 1
ATOM 686 O O . THR A 1 85 ? 3.639 -1.337 23.805 1.00 95.81 85 THR A O 1
ATOM 689 N N . GLY A 1 86 ? 2.630 -0.611 21.943 1.00 93.75 86 GLY A N 1
ATOM 690 C CA . GLY A 1 86 ? 3.581 0.464 21.627 1.00 93.75 86 GLY A CA 1
ATOM 691 C C . GLY A 1 86 ? 4.964 -0.007 21.147 1.00 93.75 86 GLY A C 1
ATOM 692 O O . GLY A 1 86 ? 5.857 0.814 20.926 1.00 93.75 86 GLY A O 1
ATOM 693 N N . ASN A 1 87 ? 5.170 -1.316 20.972 1.00 96.50 87 ASN A N 1
ATOM 694 C CA . ASN A 1 87 ? 6.452 -1.858 20.518 1.00 96.50 87 ASN A CA 1
ATOM 695 C C . ASN A 1 87 ? 6.618 -1.654 19.014 1.00 96.50 87 ASN A C 1
ATOM 697 O O . ASN A 1 87 ? 5.642 -1.594 18.268 1.00 96.50 87 ASN A O 1
ATOM 701 N N . HIS A 1 88 ? 7.862 -1.585 18.544 1.00 94.75 88 HIS A N 1
ATOM 702 C CA . HIS A 1 88 ? 8.133 -1.397 17.126 1.00 94.75 88 HIS A CA 1
ATOM 703 C C . HIS A 1 88 ? 9.371 -2.150 16.655 1.00 94.75 88 HIS A C 1
ATOM 705 O O . HIS A 1 88 ? 10.258 -2.496 17.432 1.00 94.75 88 HIS A O 1
ATOM 711 N N . HIS A 1 89 ? 9.426 -2.366 15.347 1.00 94.31 89 HIS A N 1
ATOM 712 C CA . HIS A 1 89 ? 10.580 -2.903 14.652 1.00 94.31 89 HIS A CA 1
ATOM 713 C C . HIS A 1 89 ? 10.896 -2.034 13.435 1.00 94.31 89 HIS A C 1
ATOM 715 O O . HIS A 1 89 ? 9.993 -1.517 12.774 1.00 94.31 89 HIS A O 1
ATOM 721 N N . PHE A 1 90 ? 12.183 -1.861 13.147 1.00 92.69 90 PHE A N 1
ATOM 722 C CA . PHE A 1 90 ? 12.656 -1.071 12.016 1.00 92.69 90 PHE A CA 1
ATOM 723 C C . PHE A 1 90 ? 13.261 -1.984 10.950 1.00 92.69 90 PHE A C 1
ATOM 725 O O . PHE A 1 90 ? 14.056 -2.874 11.251 1.00 92.69 90 PHE A O 1
ATOM 732 N N . TYR A 1 91 ? 12.885 -1.746 9.698 1.00 89.62 91 TYR A N 1
ATOM 733 C CA . TYR A 1 91 ? 13.406 -2.437 8.529 1.00 89.62 91 TYR A CA 1
ATOM 734 C C . TYR A 1 91 ? 14.050 -1.413 7.600 1.00 89.62 91 TYR A C 1
ATOM 736 O O . TYR A 1 91 ? 13.347 -0.666 6.929 1.00 89.62 91 TYR A O 1
ATOM 744 N N . ALA A 1 92 ? 15.384 -1.398 7.548 1.00 84.62 92 ALA A N 1
ATOM 745 C CA . ALA A 1 92 ? 16.129 -0.557 6.606 1.00 84.62 92 ALA A CA 1
ATOM 746 C C . ALA A 1 92 ? 15.923 -1.000 5.147 1.00 84.62 92 ALA A C 1
ATOM 748 O O . ALA A 1 92 ? 15.882 -0.176 4.244 1.00 84.62 92 ALA A O 1
ATOM 749 N N . PHE A 1 93 ? 15.760 -2.310 4.920 1.00 81.62 93 PHE A N 1
ATOM 750 C CA . PHE A 1 93 ? 15.608 -2.893 3.589 1.00 81.62 93 PHE A CA 1
ATOM 751 C C . PHE A 1 93 ? 14.431 -3.864 3.543 1.00 81.62 93 PHE A C 1
ATOM 753 O O . PHE A 1 93 ? 14.184 -4.608 4.498 1.00 81.62 93 PHE A O 1
ATOM 760 N N . ARG A 1 94 ? 13.757 -3.928 2.389 1.00 80.62 94 ARG A N 1
ATOM 761 C CA . ARG A 1 94 ? 12.663 -4.875 2.124 1.00 80.62 94 ARG A CA 1
ATOM 762 C C . ARG A 1 94 ? 13.078 -6.329 2.360 1.00 80.62 94 ARG A C 1
ATOM 764 O O . ARG A 1 94 ? 12.316 -7.114 2.920 1.00 80.62 94 ARG A O 1
ATOM 771 N N . THR A 1 95 ? 14.307 -6.678 1.985 1.00 81.00 95 THR A N 1
ATOM 772 C CA . THR A 1 95 ? 14.883 -8.022 2.152 1.00 81.00 95 THR A CA 1
ATOM 773 C C . THR A 1 95 ? 14.943 -8.461 3.614 1.00 81.00 95 THR A C 1
ATOM 775 O O . THR A 1 95 ? 14.708 -9.632 3.903 1.00 81.00 95 THR A O 1
ATOM 778 N N . HIS A 1 96 ? 15.149 -7.540 4.560 1.00 81.00 96 HIS A N 1
ATOM 779 C CA . HIS A 1 96 ? 15.177 -7.868 5.989 1.00 81.00 96 HIS A CA 1
ATOM 780 C C . HIS A 1 96 ? 13.820 -8.373 6.497 1.00 81.00 96 HIS A C 1
ATOM 782 O O . HIS A 1 96 ? 13.762 -9.240 7.369 1.00 81.00 96 HIS A O 1
ATOM 788 N N . ALA A 1 97 ? 12.716 -7.880 5.929 1.00 78.12 97 ALA A N 1
ATOM 789 C CA . ALA A 1 97 ? 11.379 -8.361 6.266 1.00 78.12 97 ALA A CA 1
ATOM 790 C C . ALA A 1 97 ? 11.075 -9.752 5.686 1.00 78.12 97 ALA A C 1
ATOM 792 O O . ALA A 1 97 ? 10.156 -10.423 6.156 1.00 78.12 97 ALA A O 1
ATOM 793 N N . MET A 1 98 ? 11.830 -10.215 4.687 1.00 76.56 98 MET A N 1
ATOM 794 C CA . MET A 1 98 ? 11.590 -11.507 4.032 1.00 76.56 98 MET A CA 1
ATOM 795 C C . MET A 1 98 ? 12.171 -12.691 4.810 1.00 76.56 98 MET A C 1
ATOM 797 O O . MET A 1 98 ? 11.699 -13.811 4.648 1.00 76.56 98 MET A O 1
ATOM 801 N N . VAL A 1 99 ? 13.153 -12.448 5.680 1.00 74.00 99 VAL A N 1
ATOM 802 C CA . VAL A 1 99 ? 13.865 -13.507 6.417 1.00 74.00 99 VAL A CA 1
ATOM 803 C C . VAL A 1 99 ? 13.221 -13.807 7.782 1.00 74.00 99 VAL A C 1
ATOM 805 O O . VAL A 1 99 ? 13.369 -14.901 8.316 1.00 74.00 99 VAL A O 1
ATOM 808 N N . GLY A 1 100 ? 12.479 -12.857 8.361 1.00 74.94 100 GLY A N 1
ATOM 809 C CA . GLY A 1 100 ? 11.893 -13.000 9.699 1.00 74.94 100 GLY A CA 1
ATOM 810 C C . GLY A 1 100 ? 10.539 -13.724 9.733 1.00 74.94 100 GLY A C 1
ATOM 811 O O . GLY A 1 100 ? 9.680 -13.500 8.881 1.00 74.94 100 GLY A O 1
ATOM 812 N N . SER A 1 101 ? 10.293 -14.522 10.776 1.00 81.94 101 SER A N 1
ATOM 813 C CA . SER A 1 101 ? 9.001 -15.189 11.035 1.00 81.94 101 SER A CA 1
ATOM 814 C C . SER A 1 101 ? 8.078 -14.429 12.002 1.00 81.94 101 SER A C 1
ATOM 816 O O . SER A 1 101 ? 6.975 -14.887 12.289 1.00 81.94 101 SER A O 1
ATOM 818 N N . SER A 1 102 ? 8.496 -13.264 12.507 1.00 92.50 102 SER A N 1
ATOM 819 C CA . SER A 1 102 ? 7.700 -12.476 13.455 1.00 92.50 102 SER A CA 1
ATOM 820 C C . SER A 1 102 ? 6.476 -11.824 12.798 1.00 92.50 102 SER A C 1
ATOM 822 O O . SER A 1 102 ? 6.446 -11.589 11.588 1.00 92.50 102 SER A O 1
ATOM 824 N N . GLN A 1 103 ? 5.483 -11.451 13.612 1.00 95.00 103 GLN A N 1
ATOM 825 C CA . GLN A 1 103 ? 4.326 -10.663 13.159 1.00 95.00 103 GLN A CA 1
ATOM 826 C C . GLN A 1 103 ? 4.746 -9.311 12.556 1.00 95.00 103 GLN A C 1
ATOM 828 O O . GLN A 1 103 ? 4.151 -8.867 11.581 1.00 95.00 103 GLN A O 1
ATOM 833 N N . TYR A 1 104 ? 5.833 -8.704 13.048 1.00 95.56 104 TYR A N 1
ATOM 834 C CA . TYR A 1 104 ? 6.414 -7.502 12.437 1.00 95.56 104 TYR A CA 1
ATOM 835 C C . TYR A 1 104 ? 6.874 -7.755 10.999 1.00 95.56 104 TYR A C 1
ATOM 837 O O . TYR A 1 104 ? 6.615 -6.947 10.110 1.00 95.56 104 TYR A O 1
ATOM 845 N N . ALA A 1 105 ? 7.520 -8.899 10.758 1.00 93.56 105 ALA A N 1
ATOM 846 C CA . ALA A 1 105 ? 7.976 -9.275 9.429 1.00 93.56 105 ALA A CA 1
ATOM 847 C C . ALA A 1 105 ? 6.785 -9.602 8.513 1.00 93.56 105 ALA A C 1
ATOM 849 O O . ALA A 1 105 ? 6.788 -9.217 7.347 1.00 93.56 105 ALA A O 1
ATOM 850 N N . ALA A 1 106 ? 5.739 -10.246 9.041 1.00 95.19 106 ALA A N 1
ATOM 851 C CA . ALA A 1 106 ? 4.500 -10.498 8.306 1.00 95.19 106 ALA A CA 1
ATOM 852 C C . ALA A 1 106 ? 3.787 -9.197 7.897 1.00 95.19 106 ALA A C 1
ATOM 854 O O . ALA A 1 106 ? 3.451 -9.043 6.723 1.00 95.19 106 ALA A O 1
ATOM 855 N N . ALA A 1 107 ? 3.638 -8.243 8.820 1.00 95.81 107 ALA A N 1
ATOM 856 C CA . ALA A 1 107 ? 3.051 -6.933 8.545 1.00 95.81 107 ALA A CA 1
ATOM 857 C C . ALA A 1 107 ? 3.872 -6.141 7.512 1.00 95.81 107 ALA A C 1
ATOM 859 O O . ALA A 1 107 ? 3.306 -5.604 6.562 1.00 95.81 107 ALA A O 1
ATOM 860 N N . ALA A 1 108 ? 5.206 -6.131 7.632 1.00 94.19 108 ALA A N 1
ATOM 861 C CA . ALA A 1 108 ? 6.084 -5.513 6.637 1.00 94.19 108 ALA A CA 1
ATOM 862 C C . ALA A 1 108 ? 5.929 -6.162 5.251 1.00 94.19 108 ALA A C 1
ATOM 864 O O . ALA A 1 108 ? 5.778 -5.465 4.252 1.00 94.19 108 ALA A O 1
ATOM 865 N N . ARG A 1 109 ? 5.907 -7.499 5.162 1.00 93.31 109 ARG A N 1
ATOM 866 C CA . ARG A 1 109 ? 5.674 -8.202 3.888 1.00 93.31 109 ARG A CA 1
ATOM 867 C C . ARG A 1 109 ? 4.319 -7.867 3.282 1.00 93.31 109 ARG A C 1
ATOM 869 O O . ARG A 1 109 ? 4.248 -7.640 2.078 1.00 93.31 109 ARG A O 1
ATOM 876 N N . ALA A 1 110 ? 3.270 -7.819 4.100 1.00 94.62 110 ALA A N 1
ATOM 877 C CA . ALA A 1 110 ? 1.939 -7.437 3.649 1.00 94.62 110 ALA A CA 1
ATOM 878 C C . ALA A 1 110 ? 1.930 -5.998 3.113 1.00 94.62 110 ALA A C 1
ATOM 880 O O . ALA A 1 110 ? 1.420 -5.765 2.019 1.00 94.62 110 ALA A O 1
ATOM 881 N N . PHE A 1 111 ? 2.584 -5.069 3.818 1.00 94.00 111 PHE A N 1
ATOM 882 C CA . PHE A 1 111 ? 2.776 -3.698 3.352 1.00 94.00 111 PHE A CA 1
ATOM 883 C C . PHE A 1 111 ? 3.469 -3.669 1.988 1.00 94.00 111 PHE A C 1
ATOM 885 O O . PHE A 1 111 ? 2.968 -3.043 1.062 1.00 94.00 111 PHE A O 1
ATOM 892 N N . PHE A 1 112 ? 4.568 -4.401 1.815 1.00 91.19 112 PHE A N 1
ATOM 893 C CA . PHE A 1 112 ? 5.281 -4.435 0.539 1.00 91.19 112 PHE A CA 1
ATOM 894 C C . PHE A 1 112 ? 4.561 -5.179 -0.588 1.00 91.19 112 PHE A C 1
ATOM 896 O O . PHE A 1 112 ? 4.926 -5.023 -1.751 1.00 91.19 112 PHE A O 1
ATOM 903 N N . GLY A 1 113 ? 3.622 -6.064 -0.261 1.00 90.38 113 GLY A N 1
ATOM 904 C CA . GLY A 1 113 ? 2.734 -6.679 -1.244 1.00 90.38 113 GLY A CA 1
ATOM 905 C C . GLY A 1 113 ? 1.677 -5.686 -1.725 1.00 90.38 113 GLY A C 1
ATOM 906 O O . GLY A 1 113 ? 1.395 -5.627 -2.917 1.00 90.38 113 GLY A O 1
ATOM 907 N N . ALA A 1 114 ? 1.148 -4.875 -0.806 1.00 90.75 114 ALA A N 1
ATOM 908 C CA . ALA A 1 114 ? 0.189 -3.813 -1.103 1.00 90.75 114 ALA A CA 1
ATOM 909 C C . ALA A 1 114 ? 0.827 -2.593 -1.794 1.00 90.75 114 ALA A C 1
ATOM 911 O O . ALA A 1 114 ? 0.146 -1.893 -2.537 1.00 90.75 114 ALA A O 1
ATOM 912 N N . HIS A 1 115 ? 2.129 -2.366 -1.590 1.00 88.75 115 HIS A N 1
ATOM 913 C CA . HIS A 1 115 ? 2.891 -1.263 -2.182 1.00 88.75 115 HIS A CA 1
ATOM 914 C C . HIS A 1 115 ? 4.113 -1.812 -2.926 1.00 88.75 115 HIS A C 1
ATOM 916 O O . HIS A 1 115 ? 5.226 -1.801 -2.388 1.00 88.75 115 HIS A O 1
ATOM 922 N N . PRO A 1 116 ? 3.928 -2.337 -4.150 1.00 82.25 116 PRO A N 1
ATOM 923 C CA . PRO A 1 116 ? 5.047 -2.739 -4.986 1.00 82.25 116 PRO A CA 1
ATOM 924 C C . PRO A 1 116 ? 5.985 -1.550 -5.205 1.00 82.25 116 PRO A C 1
ATOM 926 O O . PRO A 1 116 ? 5.526 -0.445 -5.501 1.00 82.25 116 PRO A O 1
ATOM 929 N N . GLU A 1 117 ? 7.294 -1.774 -5.080 1.00 79.69 117 GLU A N 1
ATOM 930 C CA . GLU A 1 117 ? 8.278 -0.748 -5.426 1.00 79.69 117 GLU A CA 1
ATOM 931 C C . GLU A 1 117 ? 8.050 -0.285 -6.873 1.00 79.69 117 GLU A C 1
ATOM 933 O O . GLU A 1 117 ? 7.837 -1.128 -7.758 1.00 79.69 117 GLU A O 1
ATOM 938 N N . PRO A 1 118 ? 8.087 1.034 -7.137 1.00 81.06 118 PRO A N 1
ATOM 939 C CA . PRO A 1 118 ? 8.052 1.537 -8.497 1.00 81.06 118 PRO A CA 1
ATOM 940 C C . PRO A 1 118 ? 9.169 0.879 -9.302 1.00 81.06 118 PRO A C 1
ATOM 942 O O . PRO A 1 118 ? 10.346 0.969 -8.950 1.00 81.06 118 PRO A O 1
ATOM 945 N N . LYS A 1 119 ? 8.802 0.189 -10.380 1.00 86.69 119 LYS A N 1
ATOM 946 C CA . LYS A 1 119 ? 9.791 -0.445 -11.248 1.00 86.69 119 LYS A CA 1
ATOM 947 C C . LYS A 1 119 ? 10.596 0.661 -11.948 1.00 86.69 119 LYS A C 1
ATOM 949 O O . LYS A 1 119 ? 10.043 1.737 -12.177 1.00 86.69 119 LYS A O 1
ATOM 954 N N . PRO A 1 120 ? 11.866 0.440 -12.331 1.00 87.25 120 PRO A N 1
ATOM 955 C CA . PRO A 1 120 ? 12.707 1.496 -12.906 1.00 87.25 120 PRO A CA 1
ATOM 956 C C . PRO A 1 120 ? 12.075 2.219 -14.102 1.00 87.25 120 PRO A C 1
ATOM 958 O O . PRO A 1 120 ? 12.255 3.417 -14.270 1.00 87.25 120 PRO A O 1
ATOM 961 N N . TRP A 1 121 ? 11.294 1.499 -14.908 1.00 90.44 121 TRP A N 1
ATOM 962 C CA . TRP A 1 121 ? 10.596 2.035 -16.074 1.00 90.44 121 TRP A CA 1
ATOM 963 C C . TRP A 1 121 ? 9.281 2.748 -15.749 1.00 90.44 121 TRP A C 1
ATOM 965 O O . TRP A 1 121 ? 8.670 3.322 -16.646 1.00 90.44 121 TRP A O 1
ATOM 975 N N . HIS A 1 122 ? 8.826 2.742 -14.493 1.00 89.56 122 HIS A N 1
ATOM 976 C CA . HIS A 1 122 ? 7.694 3.571 -14.097 1.00 89.56 122 HIS A CA 1
ATOM 977 C C . HIS A 1 122 ? 8.072 5.059 -14.244 1.00 89.56 122 HIS A C 1
ATOM 979 O O . HIS A 1 122 ? 7.341 5.846 -14.824 1.00 89.56 122 HIS A O 1
ATOM 985 N N . SER A 1 123 ? 9.282 5.478 -13.885 1.00 88.50 123 SER A N 1
ATOM 986 C CA . SER A 1 123 ? 9.698 6.873 -14.115 1.00 88.50 123 SER A CA 1
ATOM 987 C C . SER A 1 123 ? 10.081 7.196 -15.571 1.00 88.50 123 SER A C 1
ATOM 989 O O . SER A 1 123 ? 10.599 8.286 -15.829 1.00 88.50 123 SER A O 1
ATOM 991 N N . ALA A 1 124 ? 9.835 6.286 -16.525 1.00 91.69 124 ALA A N 1
ATOM 992 C CA . ALA A 1 124 ? 10.208 6.477 -17.921 1.00 91.69 124 ALA A CA 1
ATOM 993 C C . ALA A 1 124 ? 9.455 7.651 -18.561 1.00 91.69 124 ALA A C 1
ATOM 995 O O . ALA A 1 124 ? 8.225 7.751 -18.481 1.00 91.69 124 ALA A O 1
ATOM 996 N N . LYS A 1 125 ? 10.197 8.518 -19.251 1.00 93.31 125 LYS A N 1
ATOM 997 C CA . LYS A 1 125 ? 9.647 9.674 -19.973 1.00 93.31 125 LYS A CA 1
ATOM 998 C C . LYS A 1 125 ? 9.297 9.301 -21.415 1.00 93.31 125 LYS A C 1
ATOM 1000 O O . LYS A 1 125 ? 9.977 8.451 -21.989 1.00 93.31 125 LYS A O 1
ATOM 1005 N N . PRO A 1 126 ? 8.289 9.945 -22.033 1.00 95.62 126 PRO A N 1
ATOM 1006 C CA . PRO A 1 126 ? 7.993 9.738 -23.447 1.00 95.62 126 PRO A CA 1
ATOM 1007 C C . PRO A 1 126 ? 9.243 9.893 -24.325 1.00 95.62 126 PRO A C 1
ATOM 1009 O O . PRO A 1 126 ? 10.011 10.840 -24.156 1.00 95.62 126 PRO A O 1
ATOM 1012 N N . GLY A 1 127 ? 9.444 8.954 -25.249 1.00 94.31 127 GLY A N 1
ATOM 1013 C CA . GLY A 1 127 ? 10.602 8.901 -26.145 1.00 94.31 127 GLY A CA 1
ATOM 1014 C C . GLY A 1 127 ? 11.838 8.184 -25.588 1.00 94.31 127 GLY A C 1
ATOM 1015 O O . GLY A 1 127 ? 12.761 7.924 -2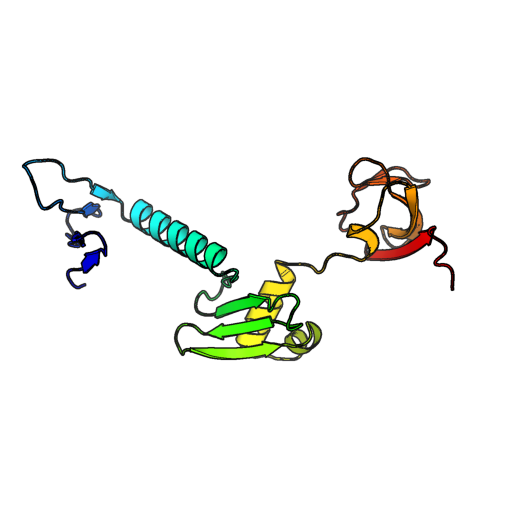6.356 1.00 94.31 127 GLY A O 1
ATOM 1016 N N . GLU A 1 128 ? 11.877 7.819 -24.300 1.00 96.56 128 GLU A N 1
ATOM 1017 C CA . GLU A 1 128 ? 12.967 6.993 -23.767 1.00 96.56 128 GLU A CA 1
ATOM 1018 C C . GLU A 1 128 ? 12.884 5.555 -24.298 1.00 96.56 128 GLU A C 1
ATOM 1020 O O . GLU A 1 128 ? 11.813 4.939 -24.320 1.00 96.56 128 GLU A O 1
ATOM 1025 N N . GLY A 1 129 ? 14.035 5.012 -24.694 1.00 96.19 129 GLY A N 1
ATOM 1026 C CA . GLY A 1 129 ? 14.188 3.632 -25.137 1.00 96.19 129 GLY A CA 1
ATOM 1027 C C . GLY A 1 129 ? 14.572 2.721 -23.977 1.00 96.19 129 GLY A C 1
ATOM 1028 O O . GLY A 1 129 ? 15.483 3.023 -23.201 1.00 96.19 129 GLY A O 1
ATOM 1029 N N . TRP A 1 130 ? 13.902 1.581 -23.881 1.00 97.19 130 TRP A N 1
ATOM 1030 C CA . TRP A 1 130 ? 14.078 0.584 -22.835 1.00 97.19 130 TRP A CA 1
ATOM 1031 C C . TRP A 1 130 ? 14.239 -0.808 -23.444 1.00 97.19 130 TRP A C 1
ATOM 1033 O O . TRP A 1 130 ? 13.589 -1.144 -24.429 1.00 97.19 130 TRP A O 1
ATOM 1043 N N . LEU A 1 131 ? 15.093 -1.628 -22.836 1.00 97.19 131 LEU A N 1
ATOM 1044 C CA . LEU A 1 131 ? 15.100 -3.071 -23.045 1.00 97.19 131 LEU A CA 1
ATOM 1045 C C . LEU A 1 131 ? 14.268 -3.689 -21.921 1.00 97.19 131 LEU A C 1
ATOM 1047 O O . LEU A 1 131 ? 14.682 -3.628 -20.762 1.00 97.19 131 LEU A O 1
ATOM 1051 N N . LEU A 1 132 ? 13.090 -4.213 -22.255 1.00 97.06 132 LEU A N 1
ATOM 1052 C CA . LEU A 1 132 ? 12.119 -4.778 -21.316 1.00 97.06 132 LEU A CA 1
ATOM 1053 C C . LEU A 1 132 ? 11.982 -6.284 -21.524 1.00 97.06 132 LEU A C 1
ATOM 1055 O O . LEU A 1 132 ? 11.953 -6.739 -22.661 1.00 97.06 132 LEU A O 1
ATOM 1059 N N . THR A 1 133 ? 11.811 -7.046 -20.449 1.00 97.25 133 THR A N 1
ATOM 1060 C CA . THR A 1 133 ? 11.422 -8.460 -20.525 1.00 97.25 133 THR A CA 1
ATOM 1061 C C . THR A 1 133 ? 9.910 -8.558 -20.398 1.00 97.25 133 THR A C 1
ATOM 1063 O O . THR A 1 133 ? 9.370 -8.309 -19.319 1.00 97.25 133 THR A O 1
ATOM 1066 N N . ILE A 1 134 ? 9.232 -8.895 -21.495 1.00 96.38 134 ILE A N 1
ATOM 1067 C CA . ILE A 1 134 ? 7.771 -8.983 -21.605 1.00 96.38 134 ILE A CA 1
ATOM 1068 C C . ILE A 1 134 ? 7.404 -10.421 -21.970 1.00 96.38 134 ILE A C 1
ATOM 1070 O O . ILE A 1 134 ? 7.866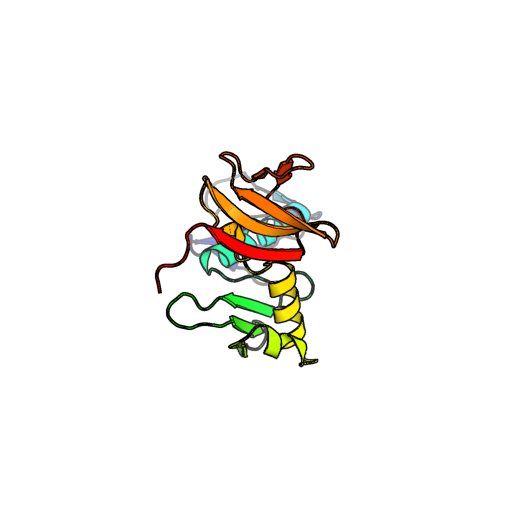 -10.930 -22.990 1.00 96.38 134 ILE A O 1
ATOM 1074 N N . ASP A 1 135 ? 6.603 -11.085 -21.133 1.00 94.75 135 ASP A N 1
ATOM 1075 C CA . ASP A 1 135 ? 6.236 -12.505 -21.301 1.00 94.75 135 ASP A CA 1
ATOM 1076 C C . ASP A 1 135 ? 7.456 -13.442 -21.432 1.00 94.75 135 ASP A C 1
ATOM 1078 O O . ASP A 1 135 ? 7.426 -14.453 -22.128 1.00 94.75 135 ASP A O 1
ATOM 1082 N N . GLY A 1 136 ? 8.558 -13.092 -20.760 1.00 94.88 136 GLY A N 1
ATOM 1083 C CA . GLY A 1 136 ? 9.808 -13.858 -20.784 1.00 94.88 136 GLY A CA 1
ATOM 1084 C C . GLY A 1 136 ? 10.733 -13.564 -21.970 1.00 94.88 136 GLY A C 1
ATOM 1085 O O . GLY A 1 136 ? 11.824 -14.123 -22.022 1.00 94.88 136 GLY A O 1
ATOM 1086 N N . GLU A 1 137 ? 10.352 -12.671 -22.885 1.00 96.31 137 GLU A N 1
ATOM 1087 C CA . GLU A 1 137 ? 11.179 -12.262 -24.025 1.00 96.31 137 GLU A CA 1
ATOM 1088 C C . GLU A 1 137 ? 11.712 -10.838 -23.846 1.00 96.31 137 GLU A C 1
ATOM 1090 O O . GLU A 1 137 ? 10.963 -9.934 -23.473 1.00 96.31 137 GLU A O 1
ATOM 1095 N N . GLU A 1 138 ? 12.987 -10.609 -24.161 1.00 97.38 138 GLU A N 1
ATOM 1096 C CA . GLU A 1 138 ? 13.538 -9.254 -24.224 1.00 97.38 138 GLU A CA 1
ATOM 1097 C C . GLU A 1 138 ? 13.048 -8.518 -25.475 1.00 97.38 138 GLU A C 1
ATOM 1099 O O . GLU A 1 138 ? 13.098 -9.043 -26.589 1.00 97.38 138 GLU A O 1
ATOM 1104 N N . ARG A 1 139 ? 12.588 -7.280 -25.293 1.00 97.19 139 ARG A N 1
ATOM 1105 C CA . ARG A 1 139 ? 12.059 -6.420 -26.351 1.00 97.19 139 ARG A CA 1
ATOM 1106 C C . ARG A 1 139 ? 12.573 -5.004 -26.195 1.00 97.19 139 ARG A C 1
ATOM 1108 O O . ARG A 1 139 ? 12.642 -4.470 -25.085 1.00 97.19 139 ARG A O 1
ATOM 1115 N N . VAL A 1 140 ? 12.900 -4.386 -27.324 1.00 96.94 140 VAL A N 1
ATOM 1116 C CA . VAL A 1 140 ? 13.176 -2.953 -27.373 1.00 96.94 140 VAL A CA 1
ATOM 1117 C C . VAL A 1 140 ? 11.840 -2.235 -27.431 1.00 96.94 140 VAL A C 1
ATOM 1119 O O . VAL A 1 140 ? 11.059 -2.426 -28.360 1.00 96.94 140 VAL A O 1
ATOM 1122 N N . ALA A 1 141 ? 11.587 -1.405 -26.433 1.00 97.12 141 ALA A N 1
ATOM 1123 C CA . ALA A 1 141 ? 10.368 -0.638 -26.334 1.00 97.12 141 ALA A CA 1
ATOM 1124 C C . ALA A 1 141 ? 10.675 0.845 -26.162 1.00 97.12 141 ALA A C 1
ATOM 1126 O O . ALA A 1 141 ? 11.622 1.228 -25.475 1.00 97.12 141 ALA A O 1
ATOM 1127 N N . VAL A 1 142 ? 9.843 1.688 -26.761 1.00 96.94 142 VAL A N 1
ATOM 1128 C CA . VAL A 1 142 ? 9.881 3.136 -26.565 1.00 96.94 142 VAL A CA 1
ATOM 1129 C C . VAL A 1 142 ? 8.703 3.532 -25.700 1.00 96.94 142 VAL A C 1
ATOM 1131 O O . VAL A 1 142 ? 7.570 3.111 -25.939 1.00 96.94 142 VAL A O 1
ATOM 1134 N N . ARG A 1 143 ? 8.964 4.346 -24.681 1.00 96.44 143 ARG A N 1
ATOM 1135 C CA . ARG A 1 143 ? 7.907 4.905 -23.846 1.00 96.44 143 ARG A CA 1
ATOM 1136 C C . ARG A 1 143 ? 7.037 5.845 -24.690 1.00 96.44 143 ARG A C 1
ATOM 1138 O O . ARG A 1 143 ? 7.535 6.846 -25.206 1.00 96.44 143 ARG A O 1
ATOM 1145 N N . GLY A 1 144 ? 5.756 5.517 -24.841 1.00 92.31 144 GLY A N 1
ATOM 1146 C CA . GLY A 1 144 ? 4.789 6.328 -25.580 1.00 92.31 144 GLY A CA 1
ATOM 1147 C C . GLY A 1 144 ? 4.291 7.542 -24.790 1.00 92.31 144 GLY A C 1
ATOM 1148 O O . GLY A 1 144 ? 4.767 7.846 -23.693 1.00 92.31 144 GLY A O 1
ATOM 1149 N N . ALA A 1 145 ? 3.323 8.268 -25.351 1.00 86.19 145 ALA A N 1
ATOM 1150 C CA . ALA A 1 145 ? 2.744 9.451 -24.709 1.00 86.19 145 ALA A CA 1
ATOM 1151 C C . ALA A 1 145 ? 1.712 9.106 -23.616 1.00 86.19 145 ALA A C 1
ATOM 1153 O O . ALA A 1 145 ? 1.455 9.931 -22.742 1.00 86.19 145 ALA A O 1
ATOM 1154 N N . VAL A 1 146 ? 1.141 7.897 -23.634 1.00 85.38 146 VAL A N 1
ATOM 1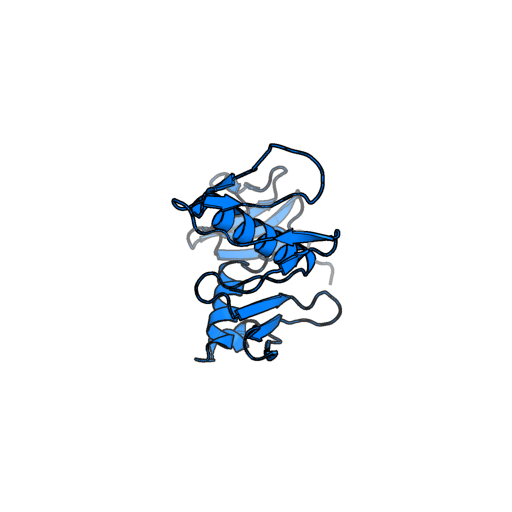155 C CA . VAL A 1 146 ? -0.008 7.492 -22.806 1.00 85.38 146 VAL A CA 1
ATOM 1156 C C . VAL A 1 146 ? 0.309 6.210 -22.049 1.00 85.38 146 VAL A C 1
ATOM 1158 O O . VAL A 1 146 ? -0.115 5.137 -22.444 1.00 85.38 146 VAL A O 1
ATOM 1161 N N . GLU A 1 147 ? 1.068 6.335 -20.953 1.00 88.25 147 GLU A N 1
ATOM 1162 C CA . GLU A 1 147 ? 1.314 5.240 -19.981 1.00 88.25 147 GLU A CA 1
ATOM 1163 C C . GLU A 1 147 ? 1.539 3.828 -20.577 1.00 88.25 147 GLU A C 1
ATOM 1165 O O . GLU A 1 147 ? 1.152 2.798 -20.033 1.00 88.25 147 GLU A O 1
ATOM 1170 N N . ASP A 1 148 ? 2.223 3.777 -21.712 1.00 95.62 148 ASP A N 1
ATOM 1171 C CA . ASP A 1 148 ? 2.451 2.604 -22.527 1.00 95.62 148 ASP A CA 1
ATOM 1172 C C . ASP A 1 148 ? 3.885 2.523 -23.061 1.00 95.62 148 ASP A C 1
ATOM 1174 O O . ASP A 1 148 ? 4.654 3.494 -23.093 1.00 95.62 148 ASP A O 1
ATOM 1178 N N . PHE A 1 149 ? 4.228 1.315 -23.481 1.00 96.44 149 PHE A N 1
ATOM 1179 C CA . PHE A 1 149 ? 5.431 0.970 -24.210 1.00 96.44 149 PHE A CA 1
ATOM 1180 C C . PHE A 1 149 ? 5.051 0.473 -25.597 1.00 96.44 149 PHE A C 1
ATOM 1182 O O . PHE A 1 149 ? 4.286 -0.483 -25.733 1.00 96.44 149 PHE A O 1
ATOM 1189 N N . VAL A 1 150 ? 5.620 1.108 -26.617 1.00 96.69 150 VAL A N 1
ATOM 1190 C CA . VAL A 1 150 ? 5.463 0.721 -28.018 1.00 96.69 150 VAL A CA 1
ATOM 1191 C C . VAL A 1 150 ? 6.672 -0.112 -28.430 1.00 96.69 150 VAL A C 1
ATOM 1193 O O . VAL A 1 150 ? 7.811 0.318 -28.249 1.00 96.69 150 VAL A O 1
ATOM 1196 N N . HIS A 1 151 ? 6.426 -1.299 -28.972 1.00 95.88 151 HIS A N 1
ATOM 1197 C CA . HIS A 1 151 ? 7.445 -2.246 -29.427 1.00 95.88 151 HIS A CA 1
ATOM 1198 C C . HIS A 1 151 ? 6.966 -2.978 -30.694 1.00 95.88 151 HIS A C 1
ATOM 1200 O O . HIS A 1 151 ? 5.838 -2.796 -31.151 1.00 95.88 151 HIS A O 1
ATOM 1206 N N . GLU A 1 152 ? 7.804 -3.824 -31.291 1.00 95.31 152 GLU A N 1
ATOM 1207 C CA . GLU A 1 152 ? 7.558 -4.451 -32.601 1.00 95.31 152 GLU A CA 1
ATOM 1208 C C . GLU A 1 152 ? 6.314 -5.356 -32.655 1.00 95.31 152 GLU A C 1
ATOM 1210 O O . GLU A 1 152 ? 5.742 -5.574 -33.720 1.00 95.31 152 GLU A O 1
ATOM 1215 N N . LYS A 1 153 ? 5.876 -5.860 -31.496 1.00 93.00 153 LYS A N 1
ATOM 1216 C CA . LYS A 1 153 ? 4.691 -6.720 -31.332 1.00 93.00 153 LYS A CA 1
ATOM 1217 C C . LYS A 1 153 ? 3.424 -5.955 -30.920 1.00 93.00 153 LYS A C 1
ATOM 1219 O O . LYS A 1 153 ? 2.383 -6.584 -30.751 1.00 93.00 153 LYS A O 1
ATOM 1224 N N . GLY A 1 154 ? 3.490 -4.632 -30.756 1.00 94.81 154 GLY A N 1
ATOM 1225 C CA . GLY A 1 154 ? 2.339 -3.791 -30.430 1.00 94.81 154 GLY A CA 1
ATOM 1226 C C . GLY A 1 154 ? 2.582 -2.846 -29.256 1.00 94.81 154 GLY A C 1
ATOM 1227 O O . GLY A 1 154 ? 3.654 -2.259 -29.117 1.00 94.81 154 GLY A O 1
ATOM 1228 N N . VAL A 1 155 ? 1.547 -2.672 -28.434 1.00 95.88 155 VAL A N 1
ATOM 1229 C CA . VAL A 1 155 ? 1.535 -1.740 -27.303 1.00 95.88 155 VAL A CA 1
ATOM 1230 C C . VAL A 1 155 ? 1.289 -2.515 -26.016 1.00 95.88 155 VAL A C 1
ATOM 1232 O O . VAL A 1 155 ? 0.334 -3.285 -25.929 1.00 95.88 155 VAL A O 1
ATOM 1235 N N . THR A 1 156 ? 2.129 -2.285 -25.011 1.00 96.00 156 THR A N 1
ATOM 1236 C CA . THR A 1 156 ? 1.984 -2.870 -23.674 1.00 96.00 156 THR A CA 1
ATOM 1237 C C . THR A 1 156 ? 1.860 -1.748 -22.640 1.00 96.00 156 THR A C 1
ATOM 1239 O O . THR A 1 156 ? 2.738 -0.885 -22.597 1.00 96.00 156 THR A O 1
ATOM 1242 N N . PRO A 1 157 ? 0.825 -1.732 -21.777 1.00 95.00 157 PRO A N 1
ATOM 1243 C CA . PRO A 1 157 ? 0.747 -0.776 -20.673 1.00 95.00 157 PRO A CA 1
ATOM 1244 C C . PRO A 1 157 ? 1.986 -0.857 -19.773 1.00 95.00 157 PRO A C 1
ATOM 1246 O O . PRO A 1 157 ? 2.424 -1.951 -19.417 1.00 95.00 157 PRO A O 1
ATOM 1249 N N . TRP A 1 158 ? 2.535 0.283 -19.352 1.00 90.25 158 TRP A N 1
ATOM 1250 C CA . TRP A 1 158 ? 3.728 0.351 -18.488 1.00 90.25 158 TRP A CA 1
ATOM 1251 C C . TRP A 1 158 ? 3.593 -0.412 -17.157 1.00 90.25 158 TRP A C 1
ATOM 1253 O O . TRP A 1 158 ? 4.580 -0.920 -16.619 1.00 90.25 158 TRP A O 1
ATOM 1263 N N . SER A 1 159 ? 2.361 -0.514 -16.654 1.00 88.62 159 SER A N 1
ATOM 1264 C CA . SER A 1 159 ? 1.968 -1.198 -15.425 1.00 88.62 159 SER A CA 1
ATOM 1265 C C . SER A 1 159 ? 1.693 -2.688 -15.627 1.00 88.62 159 SER A C 1
ATOM 1267 O O . SER A 1 159 ? 1.361 -3.381 -14.662 1.00 88.62 159 SER A O 1
ATOM 1269 N N . SER A 1 160 ? 1.818 -3.198 -16.858 1.00 91.56 160 SER A N 1
ATOM 1270 C CA . SER A 1 160 ? 1.493 -4.586 -17.167 1.00 91.56 160 SER A CA 1
ATOM 1271 C C . SER A 1 160 ? 2.306 -5.549 -16.289 1.00 91.56 160 SER A C 1
ATOM 1273 O O . SER A 1 160 ? 3.537 -5.427 -16.201 1.00 91.56 160 SER A O 1
ATOM 1275 N N . PRO A 1 161 ? 1.657 -6.549 -15.659 1.00 89.44 161 PRO A N 1
ATOM 1276 C CA . PRO A 1 161 ? 2.356 -7.562 -14.875 1.00 89.44 161 PRO A CA 1
ATOM 1277 C C . PRO A 1 161 ? 3.247 -8.459 -15.745 1.00 89.44 161 PRO A C 1
ATOM 1279 O O . PRO A 1 161 ? 4.140 -9.111 -15.212 1.00 89.44 161 PRO A O 1
ATOM 1282 N N . THR A 1 162 ? 3.041 -8.466 -17.067 1.00 93.94 162 THR A N 1
ATOM 1283 C CA . THR A 1 162 ? 3.864 -9.224 -18.020 1.00 93.94 162 THR A CA 1
ATOM 1284 C C . THR A 1 162 ? 5.270 -8.648 -18.188 1.00 93.94 162 THR A C 1
ATOM 1286 O O . THR A 1 162 ? 6.159 -9.367 -18.642 1.00 93.94 162 THR A O 1
ATOM 1289 N N . ILE A 1 163 ? 5.497 -7.387 -17.789 1.00 94.12 163 ILE A N 1
ATOM 1290 C CA . ILE A 1 163 ? 6.825 -6.763 -17.770 1.00 94.12 163 ILE A CA 1
ATOM 1291 C C . ILE A 1 163 ? 7.528 -7.131 -16.455 1.00 94.12 163 ILE A C 1
ATOM 1293 O O . ILE A 1 163 ? 7.177 -6.630 -15.377 1.00 94.12 163 ILE A O 1
ATOM 1297 N N . THR A 1 164 ? 8.532 -8.002 -16.526 1.00 92.69 164 THR A N 1
ATOM 1298 C CA . THR A 1 164 ? 9.206 -8.579 -15.347 1.00 92.69 164 THR A CA 1
ATOM 1299 C C . THR A 1 164 ? 10.554 -7.934 -15.034 1.00 92.69 164 THR A C 1
ATOM 1301 O O . THR A 1 164 ? 10.937 -7.861 -13.868 1.00 92.69 164 THR A O 1
ATOM 1304 N N . SER A 1 165 ? 11.240 -7.389 -16.037 1.00 93.56 165 SER A N 1
ATOM 1305 C CA . SER A 1 165 ? 12.472 -6.610 -15.873 1.00 93.56 165 SER A CA 1
ATOM 1306 C C . SER A 1 165 ? 12.609 -5.553 -16.961 1.00 93.56 165 SER A C 1
ATOM 1308 O O . SER A 1 165 ? 11.947 -5.619 -17.994 1.00 93.56 165 SER A O 1
ATOM 1310 N N . GLY A 1 166 ? 13.472 -4.567 -16.729 1.00 94.00 166 GLY A N 1
ATOM 1311 C CA . GLY A 1 166 ? 13.664 -3.476 -17.667 1.00 94.00 166 GLY A CA 1
ATOM 1312 C C . GLY A 1 166 ? 14.875 -2.623 -17.336 1.00 94.00 166 GLY A C 1
ATOM 1313 O O . GLY A 1 166 ? 15.095 -2.282 -16.173 1.00 94.00 166 GLY A O 1
ATOM 1314 N N . ARG A 1 167 ? 15.642 -2.251 -18.362 1.00 94.62 167 ARG A N 1
ATOM 1315 C CA . ARG A 1 167 ? 16.734 -1.274 -18.259 1.00 94.62 167 ARG A CA 1
ATOM 1316 C C . ARG A 1 167 ? 16.618 -0.221 -19.352 1.00 94.62 167 ARG A C 1
ATOM 1318 O O . ARG A 1 167 ? 16.293 -0.543 -20.494 1.00 94.62 167 ARG A O 1
ATOM 1325 N N . ARG A 1 168 ? 16.906 1.035 -19.013 1.00 94.88 168 ARG A N 1
ATOM 1326 C CA . ARG A 1 168 ? 16.950 2.119 -19.997 1.00 94.88 1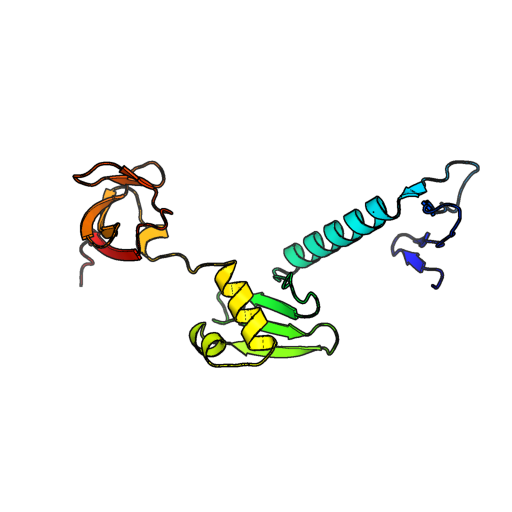68 ARG A CA 1
ATOM 1327 C C . ARG A 1 168 ? 18.158 1.919 -20.911 1.00 94.88 168 ARG A C 1
ATOM 1329 O O . ARG A 1 168 ? 19.247 1.615 -20.428 1.00 94.88 168 ARG A O 1
ATOM 1336 N N . ILE A 1 169 ? 17.951 2.081 -22.211 1.00 95.12 169 ILE A N 1
ATOM 1337 C CA . ILE A 1 169 ? 18.994 1.998 -23.244 1.00 95.12 169 ILE A CA 1
ATOM 1338 C C . ILE A 1 169 ? 19.156 3.311 -24.024 1.00 95.12 169 ILE A C 1
ATOM 1340 O O . ILE A 1 169 ? 20.163 3.479 -24.699 1.00 95.12 169 ILE A O 1
ATOM 1344 N N . TRP A 1 170 ? 18.197 4.243 -23.926 1.00 92.88 170 TRP A N 1
ATOM 1345 C CA . TRP A 1 170 ? 18.282 5.582 -24.523 1.00 92.88 170 TRP A CA 1
ATOM 1346 C C . TRP A 1 170 ? 17.422 6.603 -23.740 1.00 92.88 170 TRP A C 1
ATOM 1348 O O . TRP A 1 170 ? 16.276 6.273 -23.422 1.00 92.88 170 TRP A O 1
ATOM 1358 N N . PRO A 1 171 ? 17.878 7.849 -23.471 1.00 85.62 171 PRO A N 1
ATOM 1359 C CA . PRO A 1 171 ? 19.113 8.211 -22.794 1.00 85.62 171 PRO A CA 1
ATOM 1360 C C . PRO A 1 171 ? 20.343 7.315 -22.820 1.00 85.62 171 PRO A C 1
ATOM 1362 O O . PRO A 1 171 ? 20.378 6.429 -21.970 1.00 85.62 171 PRO A O 1
ATOM 1365 N N . GLU A 1 172 ? 21.354 7.516 -23.660 1.00 77.56 172 GLU A N 1
ATOM 1366 C CA . GLU A 1 172 ? 22.669 6.953 -23.388 1.00 77.56 172 GLU A CA 1
ATOM 1367 C C . GLU A 1 172 ? 23.164 7.813 -22.239 1.00 77.56 172 GLU A C 1
ATOM 1369 O O . GLU A 1 172 ? 23.204 9.044 -22.334 1.00 77.56 172 GLU A O 1
ATOM 1374 N N . VAL A 1 173 ? 23.351 7.187 -21.083 1.00 69.50 173 VAL A N 1
ATOM 1375 C CA . VAL A 1 173 ? 23.766 7.919 -19.896 1.00 69.50 173 VAL A CA 1
ATOM 1376 C C . VAL A 1 173 ? 25.208 8.321 -20.164 1.00 69.50 173 VAL A C 1
ATOM 1378 O O . VAL A 1 173 ? 26.092 7.470 -20.108 1.00 69.50 173 VAL A O 1
ATOM 1381 N N . ALA A 1 174 ? 25.423 9.583 -20.547 1.00 56.09 174 ALA A N 1
ATOM 1382 C CA . ALA A 1 174 ? 26.761 10.124 -20.736 1.00 56.09 174 ALA A CA 1
ATOM 1383 C C . ALA A 1 174 ? 27.574 9.818 -19.469 1.00 56.09 174 ALA A C 1
ATOM 1385 O O . ALA A 1 174 ? 27.163 10.192 -18.367 1.00 56.09 174 ALA A O 1
ATOM 138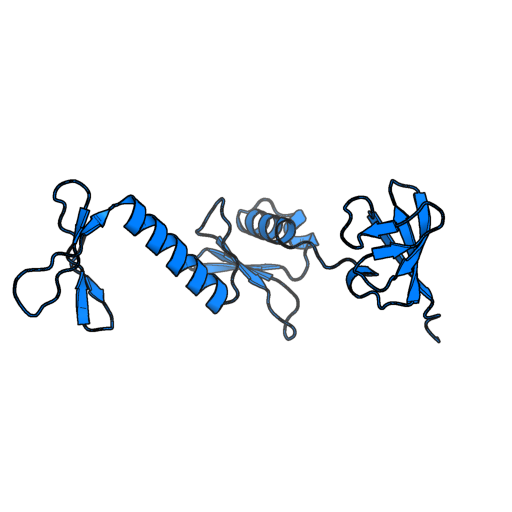6 N N . SER A 1 175 ? 28.637 9.032 -19.646 1.00 51.84 175 SER A N 1
ATOM 1387 C CA . SER A 1 175 ? 29.567 8.628 -18.587 1.00 51.84 175 SER A CA 1
ATOM 1388 C C . SER A 1 175 ? 30.563 9.736 -18.282 1.00 51.84 175 SER A C 1
ATOM 1390 O O . SER A 1 175 ? 30.914 10.477 -19.229 1.00 51.84 175 SER A O 1
#

pLDDT: mean 84.65, std 13.77, range [50.31, 97.75]

Secondary structure (DSSP, 8-state):
---EE-TTS-EEEEEEETTEEEE--SSSTT--EEEEHHHHHHHHHHHHHHHHHHTTEEE-TT-TTEEEEEE-TTS-EEEEEETTT--EEEESSHHHHHH--SHHHHHHHHHHHHSPPPPTTTTPPTT-EEEEEETTEEEEEEE-SSSEEEETTEEEETT-TTEEEEEEEES----